Protein AF-A0A970CPU1-F1 (afdb_monomer_lite)

Sequence (56 aa):
KDPLLGDALELAKEHEKISTSFLQRKLHIGYPRAARLMEQLEEELGKVIDDGGAKA

pLDDT: mean 86.45, std 17.54, range [38.16, 98.25]

Foldseek 3Di:
DDPCLVVVLVVVVVDVDDDLVNCCVVVVHDSVVSVVSVVVNCVVVVVCVVPDDDDD

Structure (mmCIF, N/CA/C/O backbone):
data_AF-A0A970CPU1-F1
#
_entry.id   AF-A0A970CPU1-F1
#
loop_
_atom_site.group_PDB
_atom_site.id
_atom_site.type_symbol
_atom_site.label_atom_id
_atom_site.label_alt_id
_atom_site.label_comp_id
_atom_site.label_asym_id
_atom_site.label_entity_id
_atom_site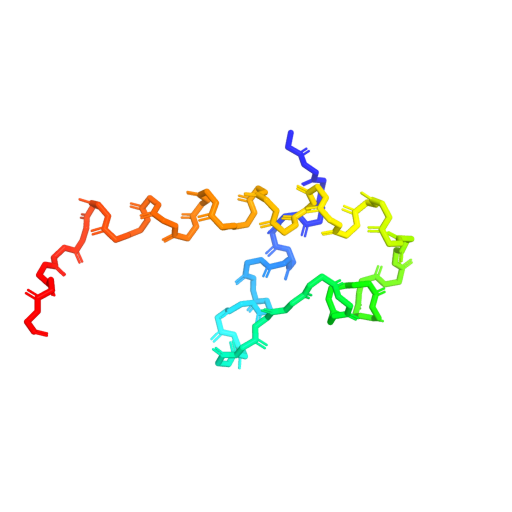.label_seq_id
_atom_site.pdbx_PDB_ins_code
_atom_site.Cartn_x
_atom_site.Cartn_y
_atom_site.Cartn_z
_atom_site.occupancy
_atom_site.B_iso_or_equiv
_atom_site.auth_seq_id
_atom_site.auth_comp_id
_atom_site.auth_asym_id
_atom_site.auth_atom_id
_atom_site.pdbx_PDB_model_num
ATOM 1 N N . LYS A 1 1 ? 2.757 8.516 -9.894 1.00 75.00 1 LYS A N 1
ATOM 2 C CA . LYS A 1 1 ? 1.850 7.735 -9.022 1.00 75.00 1 LYS A CA 1
ATOM 3 C C . LYS A 1 1 ? 2.048 6.262 -9.341 1.00 75.00 1 LYS A C 1
ATOM 5 O O . LYS A 1 1 ? 2.175 5.948 -10.520 1.00 75.00 1 LYS A O 1
ATOM 10 N N . ASP A 1 2 ? 2.200 5.404 -8.334 1.00 90.06 2 ASP A N 1
ATOM 11 C CA . ASP A 1 2 ? 2.325 3.955 -8.547 1.00 90.06 2 ASP A CA 1
ATOM 12 C C . ASP A 1 2 ? 1.004 3.404 -9.129 1.00 90.06 2 ASP A C 1
ATOM 14 O O . ASP A 1 2 ? -0.064 3.837 -8.690 1.00 90.06 2 ASP A O 1
ATOM 18 N N . PRO A 1 3 ? 1.033 2.493 -10.121 1.00 94.19 3 PRO A N 1
ATOM 19 C CA . PRO A 1 3 ? -0.186 1.949 -10.723 1.00 94.19 3 PRO A CA 1
ATOM 20 C C . PRO A 1 3 ? -1.065 1.161 -9.741 1.00 94.19 3 PRO A C 1
ATOM 22 O O . PRO A 1 3 ? -2.257 1.036 -9.988 1.00 94.19 3 PRO A O 1
ATOM 25 N N . LEU A 1 4 ? -0.512 0.668 -8.626 1.00 96.19 4 LEU A N 1
ATOM 26 C CA . LEU A 1 4 ? -1.258 -0.079 -7.605 1.00 96.19 4 LEU A CA 1
ATOM 27 C C . LEU A 1 4 ? -1.867 0.817 -6.517 1.00 96.19 4 LEU A C 1
ATOM 29 O O . LEU A 1 4 ? -2.392 0.315 -5.527 1.00 96.19 4 LEU A O 1
ATOM 33 N N . LEU A 1 5 ? -1.777 2.144 -6.655 1.00 95.25 5 LEU A N 1
ATOM 34 C CA . LEU A 1 5 ? -2.336 3.077 -5.674 1.00 95.25 5 LEU A CA 1
ATOM 35 C C . LEU A 1 5 ? -3.863 2.964 -5.572 1.00 95.25 5 LEU A C 1
ATOM 37 O O . LEU A 1 5 ? -4.401 3.095 -4.478 1.00 95.25 5 LEU A O 1
ATOM 41 N N . GLY A 1 6 ? -4.547 2.678 -6.686 1.00 95.06 6 GLY A N 1
ATOM 42 C CA . GLY A 1 6 ? -5.988 2.408 -6.691 1.00 95.06 6 GLY A CA 1
ATOM 43 C C . GLY A 1 6 ? -6.335 1.180 -5.851 1.00 95.06 6 GLY A C 1
ATOM 44 O O . GLY A 1 6 ? -7.092 1.291 -4.891 1.00 95.06 6 GLY A O 1
ATOM 45 N N . ASP A 1 7 ? -5.686 0.052 -6.138 1.00 96.00 7 ASP A N 1
ATOM 46 C CA . ASP A 1 7 ? -5.867 -1.198 -5.390 1.00 96.00 7 ASP A CA 1
ATOM 47 C C . ASP A 1 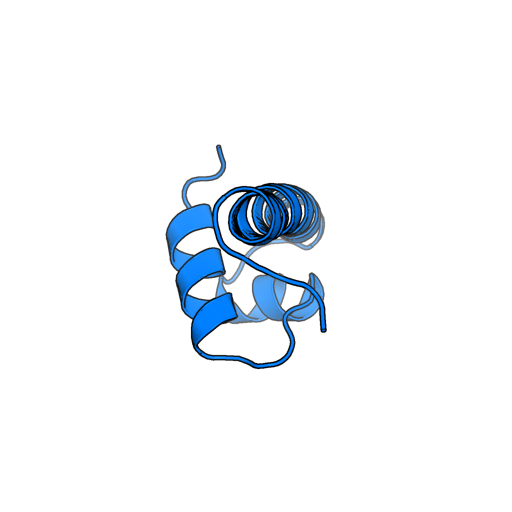7 ? -5.534 -1.017 -3.898 1.00 96.00 7 ASP A C 1
ATOM 49 O O . ASP A 1 7 ? -6.227 -1.525 -3.020 1.00 96.00 7 ASP A O 1
ATOM 53 N N . ALA A 1 8 ? -4.486 -0.250 -3.580 1.00 95.69 8 ALA A N 1
ATOM 54 C CA . ALA A 1 8 ? -4.111 0.053 -2.201 1.00 95.69 8 ALA A CA 1
ATOM 55 C C . ALA A 1 8 ? -5.170 0.902 -1.469 1.00 95.69 8 ALA A C 1
ATOM 57 O O . ALA A 1 8 ? -5.415 0.670 -0.285 1.00 95.69 8 ALA A O 1
ATOM 58 N N . LEU A 1 9 ? -5.815 1.850 -2.161 1.00 94.38 9 LEU A N 1
ATOM 59 C CA . LEU A 1 9 ? -6.926 2.647 -1.627 1.00 94.38 9 LEU A CA 1
ATOM 60 C C . LEU A 1 9 ? -8.177 1.801 -1.382 1.00 94.38 9 LEU A C 1
ATOM 62 O O . LEU A 1 9 ? -8.857 2.007 -0.381 1.00 94.38 9 LEU A O 1
ATOM 66 N N . GLU A 1 10 ? -8.488 0.853 -2.266 1.00 94.75 10 GLU A N 1
ATOM 67 C CA . GLU A 1 10 ? -9.594 -0.089 -2.059 1.00 94.75 10 GLU A CA 1
ATOM 68 C C . GLU A 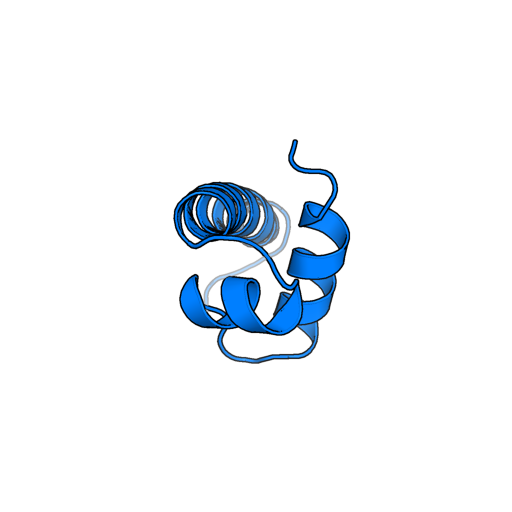1 10 ? -9.336 -0.971 -0.839 1.00 94.75 10 GLU A C 1
ATOM 70 O O . GLU A 1 10 ? -10.159 -1.018 0.076 1.00 94.75 10 GLU A O 1
ATOM 75 N N . LEU A 1 11 ? -8.138 -1.554 -0.745 1.00 94.88 11 LEU A N 1
ATOM 76 C CA . LEU A 1 11 ? -7.739 -2.331 0.424 1.00 94.88 11 LEU A CA 1
ATOM 77 C C . LEU A 1 11 ? -7.803 -1.499 1.719 1.00 94.88 11 LEU A C 1
ATOM 79 O O . LEU A 1 11 ? -8.166 -2.032 2.765 1.00 94.88 11 LEU A O 1
ATOM 83 N N . ALA A 1 12 ? -7.465 -0.206 1.677 1.00 92.19 12 ALA A N 1
ATOM 84 C CA . ALA A 1 12 ? -7.540 0.680 2.842 1.00 92.19 12 ALA A CA 1
ATOM 85 C C . ALA A 1 12 ? -8.981 0.980 3.282 1.00 92.19 12 ALA A C 1
ATOM 87 O O . ALA A 1 12 ? -9.217 1.247 4.456 1.00 92.19 12 ALA A O 1
ATOM 88 N N . LYS A 1 13 ? -9.948 0.935 2.358 1.00 91.38 13 LYS A N 1
ATOM 89 C CA . LYS A 1 13 ? -11.377 1.077 2.677 1.00 91.38 13 LYS A CA 1
ATOM 90 C C . LYS A 1 13 ? -11.958 -0.206 3.268 1.00 91.38 13 LYS A C 1
ATOM 92 O O . LYS A 1 13 ? -12.839 -0.140 4.118 1.00 91.38 13 LYS A O 1
ATOM 97 N N . GLU A 1 14 ? -11.481 -1.360 2.811 1.00 93.56 14 GLU A N 1
ATOM 98 C CA . GLU A 1 14 ? -11.948 -2.675 3.268 1.00 93.56 14 GLU A CA 1
ATOM 99 C C . GLU A 1 14 ? -11.346 -3.098 4.613 1.00 93.56 14 GLU A C 1
ATOM 101 O O . GLU A 1 14 ? -11.957 -3.862 5.364 1.00 93.56 14 GLU A O 1
ATOM 106 N N . HIS A 1 15 ? -10.141 -2.619 4.929 1.00 91.81 15 HIS A N 1
ATOM 107 C CA . HIS A 1 15 ? -9.399 -3.013 6.118 1.00 91.81 15 HIS A CA 1
ATOM 108 C C . HIS A 1 15 ? -9.172 -1.836 7.068 1.00 91.81 15 HIS A C 1
ATOM 110 O O . HIS A 1 15 ? -8.580 -0.832 6.697 1.00 91.81 15 HIS A O 1
ATOM 116 N N . GLU A 1 16 ? -9.524 -2.014 8.346 1.00 85.00 16 GLU A N 1
ATOM 117 C CA . GLU A 1 16 ? -9.327 -1.005 9.404 1.00 85.00 16 GLU A CA 1
ATOM 118 C C . GLU A 1 16 ? -7.853 -0.588 9.576 1.00 85.00 16 GLU A C 1
ATOM 120 O O . GLU A 1 16 ? -7.552 0.528 9.996 1.00 85.00 16 GLU A O 1
ATOM 125 N N . LYS A 1 17 ? -6.911 -1.492 9.270 1.00 86.31 17 LYS A N 1
ATOM 126 C CA . LYS A 1 17 ? -5.470 -1.243 9.381 1.00 86.31 17 LYS A CA 1
ATOM 127 C C . LYS A 1 17 ? -4.736 -1.755 8.156 1.00 86.31 17 LYS A C 1
ATOM 129 O O . LYS A 1 1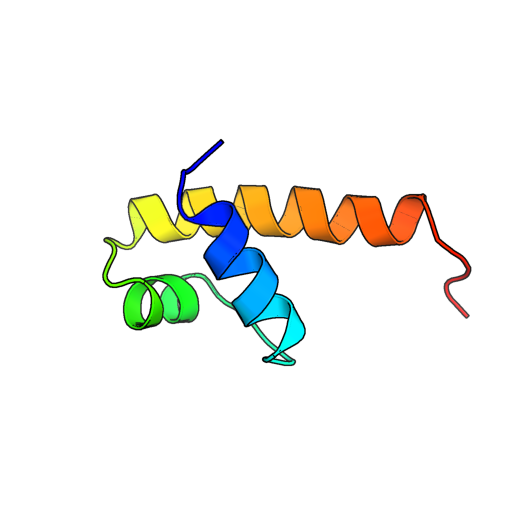7 ? -4.685 -2.961 7.907 1.00 86.31 17 LYS A O 1
ATOM 134 N N . ILE A 1 18 ? -4.073 -0.837 7.466 1.00 94.50 18 ILE A N 1
ATOM 135 C CA . ILE A 1 18 ? -3.096 -1.142 6.427 1.00 94.50 18 ILE A CA 1
ATOM 136 C C . ILE A 1 18 ? -1.682 -0.853 6.926 1.00 94.50 18 ILE A C 1
ATOM 138 O O . ILE A 1 18 ? -1.444 0.030 7.742 1.00 94.50 18 ILE A O 1
ATOM 142 N N . SER A 1 19 ? -0.733 -1.648 6.438 1.00 96.38 19 SER A N 1
ATOM 143 C CA . SER A 1 19 ? 0.697 -1.453 6.657 1.00 96.38 19 SER A CA 1
ATOM 144 C C . SER A 1 19 ? 1.486 -1.836 5.410 1.00 96.38 19 SER A C 1
ATOM 146 O O . SER A 1 19 ? 1.001 -2.550 4.528 1.00 96.38 19 SER A O 1
ATOM 148 N N . THR A 1 20 ? 2.753 -1.450 5.376 1.00 97.75 20 THR A N 1
ATOM 149 C CA . THR A 1 20 ? 3.688 -1.770 4.295 1.00 97.75 20 THR A CA 1
ATOM 150 C C . THR A 1 20 ? 3.772 -3.270 4.010 1.00 97.75 20 THR A C 1
ATOM 152 O O . THR A 1 20 ? 3.636 -3.707 2.868 1.00 97.75 20 THR A O 1
ATOM 155 N N . SER A 1 21 ? 3.914 -4.089 5.055 1.00 97.75 21 SER A N 1
ATOM 156 C CA . SER A 1 21 ? 3.968 -5.554 4.943 1.00 97.75 21 SER A CA 1
ATOM 157 C C . SER A 1 21 ? 2.623 -6.173 4.545 1.00 97.75 21 SER A C 1
ATOM 159 O O . SER A 1 21 ? 2.574 -7.288 4.018 1.00 97.75 21 SER A O 1
ATOM 161 N N . PHE A 1 22 ? 1.510 -5.484 4.808 1.00 97.56 22 PHE A N 1
ATOM 162 C CA . PHE A 1 22 ? 0.196 -5.892 4.321 1.00 97.56 22 PHE A CA 1
ATOM 163 C C . PHE A 1 22 ? 0.103 -5.693 2.803 1.00 97.56 22 PHE A C 1
ATOM 165 O O . PHE A 1 22 ? -0.169 -6.661 2.091 1.00 97.56 22 PHE A O 1
ATOM 172 N N . LEU A 1 23 ? 0.440 -4.495 2.310 1.00 97.44 23 LEU A N 1
ATOM 173 C CA . LEU A 1 23 ? 0.477 -4.183 0.876 1.00 97.44 23 LEU A CA 1
ATOM 174 C C . LEU A 1 23 ? 1.446 -5.100 0.125 1.00 97.44 23 LEU A C 1
ATOM 176 O O . LEU A 1 23 ? 1.105 -5.631 -0.928 1.00 97.44 23 LEU A O 1
ATOM 180 N N . GLN A 1 24 ? 2.618 -5.366 0.707 1.00 98.19 24 GLN A N 1
ATOM 181 C CA . GL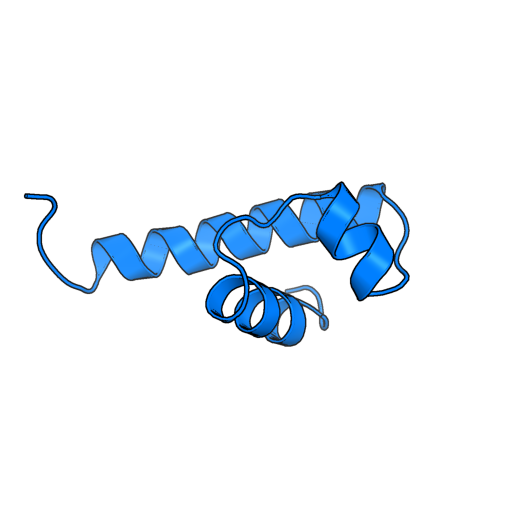N A 1 24 ? 3.604 -6.293 0.155 1.00 98.19 24 GLN A CA 1
ATOM 182 C C . GLN A 1 24 ? 2.993 -7.667 -0.161 1.00 98.19 24 GLN A C 1
ATOM 184 O O . GLN A 1 24 ? 3.174 -8.195 -1.257 1.00 98.19 24 GLN A O 1
ATOM 189 N N . ARG A 1 25 ? 2.258 -8.244 0.799 1.00 97.69 25 ARG A N 1
ATOM 190 C CA . ARG A 1 25 ? 1.668 -9.583 0.669 1.00 97.69 25 ARG A CA 1
ATOM 191 C C . ARG A 1 25 ? 0.435 -9.597 -0.224 1.00 97.69 25 ARG A C 1
ATOM 193 O O . ARG A 1 25 ? 0.266 -10.551 -0.971 1.00 97.69 25 ARG A O 1
ATOM 200 N N . LYS A 1 26 ? -0.421 -8.575 -0.135 1.00 96.94 26 LYS A N 1
ATOM 201 C CA . LYS A 1 26 ? -1.677 -8.511 -0.895 1.00 96.94 26 LYS A CA 1
ATOM 202 C C . LYS A 1 26 ? -1.475 -8.171 -2.364 1.00 96.94 26 LYS A C 1
ATOM 204 O O . LYS A 1 26 ? -2.168 -8.728 -3.201 1.00 96.94 26 LYS A O 1
ATOM 209 N N . LEU A 1 27 ? -0.509 -7.311 -2.665 1.00 96.75 27 LEU A N 1
ATOM 210 C CA . LEU A 1 27 ? -0.232 -6.854 -4.026 1.00 96.75 27 LEU A CA 1
ATOM 211 C C . LEU A 1 27 ? 0.945 -7.593 -4.678 1.00 96.75 27 LEU A C 1
ATOM 213 O O . LEU A 1 27 ? 1.323 -7.277 -5.802 1.00 96.75 27 LEU A O 1
ATOM 217 N N . HIS A 1 28 ? 1.539 -8.565 -3.976 1.00 97.62 28 HIS A N 1
ATOM 218 C CA . HIS A 1 28 ? 2.665 -9.373 -4.457 1.00 97.62 28 HIS A CA 1
ATOM 219 C C . HIS A 1 28 ? 3.857 -8.536 -4.962 1.00 97.62 28 HIS A C 1
ATOM 221 O O . HIS A 1 28 ? 4.471 -8.833 -5.986 1.00 97.62 28 HIS A O 1
ATOM 227 N N . ILE A 1 29 ? 4.204 -7.480 -4.223 1.00 97.62 29 ILE A N 1
ATOM 228 C CA . ILE A 1 29 ? 5.308 -6.564 -4.545 1.00 97.62 29 ILE A CA 1
ATOM 229 C C . ILE A 1 29 ? 6.451 -6.679 -3.536 1.00 97.62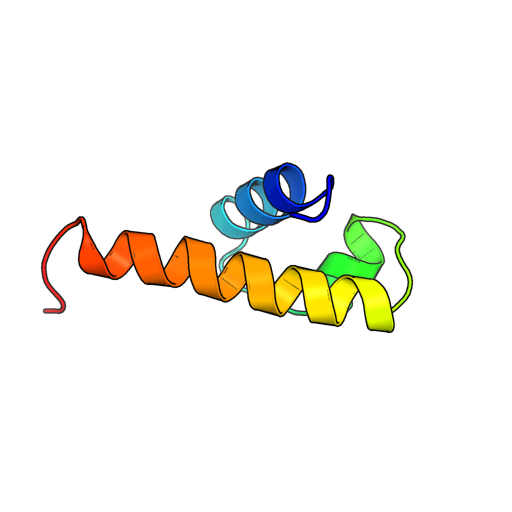 29 ILE A C 1
ATOM 231 O O . ILE A 1 29 ? 6.277 -7.175 -2.429 1.00 97.62 29 ILE A O 1
ATOM 235 N N . GLY A 1 30 ? 7.642 -6.199 -3.899 1.00 98.25 30 GLY A N 1
ATOM 236 C CA . GLY A 1 30 ? 8.768 -6.106 -2.967 1.00 98.25 30 GLY A CA 1
ATOM 237 C C . GLY A 1 30 ? 8.574 -5.006 -1.916 1.00 98.25 30 GLY A C 1
ATOM 238 O O . GLY A 1 30 ? 7.953 -3.977 -2.194 1.00 98.25 30 GLY A O 1
ATOM 239 N N . TYR A 1 31 ? 9.174 -5.187 -0.734 1.00 98.12 31 TYR A N 1
ATOM 240 C CA . TYR A 1 31 ? 9.081 -4.236 0.383 1.00 98.12 31 TYR A CA 1
ATOM 241 C C . TYR A 1 31 ? 9.411 -2.779 -0.003 1.00 98.12 31 TYR A C 1
ATOM 243 O O . TYR A 1 31 ? 8.614 -1.901 0.321 1.00 98.12 31 TYR A O 1
ATOM 251 N N . PRO A 1 32 ? 10.487 -2.475 -0.766 1.00 98.06 32 PRO A N 1
ATOM 252 C CA . PRO A 1 32 ? 10.796 -1.088 -1.127 1.00 98.06 32 PRO A CA 1
ATOM 253 C C . PRO A 1 32 ? 9.700 -0.413 -1.958 1.00 98.06 32 PRO A C 1
ATOM 255 O O . PRO A 1 32 ? 9.510 0.797 -1.869 1.00 98.06 32 PRO A O 1
ATOM 258 N N . ARG A 1 33 ? 8.979 -1.182 -2.784 1.00 97.69 33 ARG A N 1
ATOM 259 C CA . ARG A 1 33 ? 7.847 -0.662 -3.555 1.00 97.69 33 ARG A CA 1
ATOM 260 C C . ARG A 1 33 ? 6.631 -0.462 -2.657 1.00 97.69 33 ARG A C 1
ATOM 262 O O . ARG A 1 33 ? 6.004 0.583 -2.745 1.00 97.69 33 ARG A O 1
ATOM 269 N N . ALA A 1 34 ? 6.348 -1.418 -1.772 1.00 98.06 34 ALA A N 1
ATOM 270 C CA . ALA A 1 34 ? 5.266 -1.296 -0.801 1.00 98.06 34 ALA A CA 1
ATOM 271 C C . ALA A 1 34 ? 5.448 -0.085 0.132 1.00 98.06 34 ALA A C 1
ATOM 273 O O . ALA A 1 34 ? 4.467 0.574 0.444 1.00 98.06 34 ALA A O 1
ATOM 274 N N . ALA A 1 35 ? 6.686 0.241 0.524 1.00 97.75 35 ALA A N 1
ATOM 275 C CA . ALA A 1 35 ? 7.007 1.425 1.330 1.00 97.75 35 ALA A CA 1
ATOM 276 C C . ALA A 1 35 ? 6.617 2.725 0.625 1.00 97.75 35 ALA A C 1
ATOM 278 O O . ALA A 1 35 ? 5.812 3.487 1.148 1.00 97.75 35 ALA A O 1
ATOM 279 N N . ARG A 1 36 ? 7.085 2.915 -0.613 1.00 97.56 36 ARG A N 1
ATOM 280 C CA . ARG A 1 36 ? 6.713 4.087 -1.422 1.00 97.56 36 ARG A CA 1
ATOM 281 C C . ARG A 1 36 ? 5.214 4.152 -1.716 1.00 97.56 36 ARG A C 1
ATOM 283 O O . ARG A 1 36 ? 4.655 5.235 -1.835 1.00 97.56 36 ARG A O 1
ATOM 290 N N . LEU A 1 37 ? 4.572 2.994 -1.874 1.00 96.88 37 LEU A N 1
ATOM 291 C CA . LEU A 1 37 ? 3.131 2.910 -2.092 1.00 96.88 37 LEU A CA 1
ATOM 292 C C . LEU A 1 37 ? 2.351 3.323 -0.838 1.00 96.88 37 LEU A C 1
ATOM 294 O O . LEU A 1 37 ? 1.360 4.030 -0.962 1.00 96.88 37 LEU A O 1
ATOM 298 N N . MET A 1 38 ? 2.820 2.922 0.348 1.00 95.81 38 MET A N 1
ATOM 299 C CA . MET A 1 38 ? 2.242 3.321 1.632 1.00 95.81 38 MET A CA 1
ATOM 300 C C . MET A 1 38 ? 2.338 4.836 1.843 1.00 95.81 38 MET A C 1
ATOM 302 O O . MET A 1 38 ? 1.341 5.446 2.196 1.00 95.81 38 MET A O 1
ATOM 306 N N . GLU A 1 39 ? 3.488 5.451 1.546 1.00 95.25 39 GLU A N 1
ATOM 307 C CA . GLU A 1 39 ? 3.659 6.913 1.624 1.00 95.25 39 GLU A CA 1
ATOM 308 C C . GLU A 1 39 ? 2.651 7.653 0.724 1.00 95.25 39 GLU A C 1
ATOM 310 O O . GLU A 1 39 ? 1.999 8.600 1.157 1.00 95.25 39 GLU A O 1
ATOM 315 N N . GLN A 1 40 ? 2.466 7.187 -0.519 1.00 95.31 40 GLN A N 1
ATOM 316 C CA . GLN A 1 40 ? 1.472 7.759 -1.441 1.00 95.31 40 GLN A CA 1
ATOM 317 C C . GLN A 1 40 ? 0.035 7.532 -0.961 1.00 95.31 40 GLN A C 1
ATOM 319 O O . GLN A 1 40 ? -0.814 8.403 -1.126 1.00 95.31 40 GLN A O 1
ATOM 324 N N . LEU A 1 41 ? -0.245 6.365 -0.381 1.00 93.88 41 LEU A N 1
ATOM 325 C CA . LEU A 1 41 ? -1.553 6.035 0.171 1.00 93.88 41 LEU A CA 1
ATOM 326 C C . LEU A 1 41 ? -1.896 6.929 1.370 1.00 93.88 41 LEU A C 1
ATOM 328 O O . LEU A 1 41 ? -3.009 7.438 1.436 1.00 93.88 41 LEU A O 1
ATOM 332 N N . GLU A 1 42 ? -0.954 7.148 2.289 1.00 92.19 42 GLU A N 1
ATOM 333 C CA . GLU A 1 42 ? -1.121 8.042 3.441 1.00 92.19 42 GLU A CA 1
ATOM 334 C C . GLU A 1 42 ? -1.361 9.489 3.008 1.00 92.19 42 GLU A C 1
ATOM 336 O O . GLU A 1 42 ? -2.220 10.155 3.581 1.00 92.19 42 GLU A O 1
ATOM 341 N N . GLU A 1 43 ? -0.666 9.966 1.971 1.00 92.31 43 GLU A N 1
ATOM 342 C CA . GLU A 1 43 ? -0.890 11.305 1.420 1.00 92.31 43 GLU A CA 1
ATOM 343 C C . GLU A 1 43 ? -2.311 11.456 0.847 1.00 92.31 43 GLU A C 1
ATOM 345 O O . GLU A 1 43 ? -2.978 12.461 1.088 1.00 92.31 43 GLU A O 1
ATOM 350 N N . GLU A 1 44 ? -2.799 10.459 0.102 1.00 90.00 44 GLU A N 1
ATOM 351 C CA . GLU A 1 44 ? -4.158 10.472 -0.453 1.00 90.00 44 GLU A CA 1
ATOM 352 C C . GLU A 1 44 ? -5.224 10.331 0.645 1.00 90.00 44 GLU A C 1
ATOM 354 O O . GLU A 1 44 ? -6.214 11.051 0.608 1.00 90.00 44 GLU A O 1
ATOM 359 N N . LEU A 1 45 ? -5.020 9.466 1.647 1.00 86.62 45 LEU A N 1
ATOM 360 C CA . LEU A 1 45 ? -5.933 9.317 2.791 1.00 86.62 45 LEU A CA 1
ATOM 361 C C . LEU A 1 45 ? -5.954 10.563 3.686 1.00 86.62 45 LEU A C 1
ATOM 363 O O . LEU A 1 45 ? -7.014 10.936 4.183 1.00 86.62 45 LEU A O 1
ATOM 367 N N . GLY A 1 46 ? -4.804 11.216 3.870 1.00 80.38 46 GLY A N 1
ATOM 368 C CA . GLY A 1 46 ? -4.680 12.472 4.607 1.00 80.38 46 GLY A CA 1
ATOM 369 C C . GLY A 1 46 ? -5.490 13.595 3.965 1.00 80.38 46 GLY A C 1
ATOM 370 O O . GLY A 1 46 ? -6.262 14.245 4.661 1.00 80.38 46 GLY A O 1
ATOM 371 N N . LYS A 1 47 ? -5.430 13.727 2.632 1.00 68.00 47 LYS A N 1
ATOM 372 C CA . LYS A 1 47 ? -6.235 14.708 1.877 1.00 68.00 47 LYS A CA 1
ATOM 373 C C . LYS A 1 47 ? -7.742 14.543 2.092 1.00 68.00 47 LYS A C 1
ATOM 375 O O . LYS A 1 47 ? -8.467 15.531 2.112 1.00 68.00 47 LYS A O 1
ATOM 380 N N . VAL A 1 48 ? -8.229 13.316 2.312 1.00 59.78 48 VAL A N 1
ATOM 381 C CA . VAL A 1 48 ? -9.657 13.077 2.607 1.00 59.78 48 VAL A CA 1
ATOM 382 C C . VAL A 1 48 ? -10.080 13.717 3.938 1.00 59.78 48 VAL A C 1
ATOM 384 O O . VAL A 1 48 ? -11.229 14.129 4.075 1.00 59.78 48 VAL A O 1
ATOM 387 N N . ILE A 1 49 ? -9.167 13.833 4.909 1.00 56.69 49 ILE A N 1
ATOM 388 C CA . ILE A 1 49 ? -9.442 14.466 6.210 1.00 56.69 49 ILE A CA 1
ATOM 389 C C . ILE A 1 49 ? -9.546 15.992 6.060 1.00 56.69 49 ILE A C 1
ATOM 391 O O . ILE A 1 49 ? -10.320 16.627 6.777 1.00 56.69 49 ILE A O 1
ATOM 395 N N . ASP A 1 50 ? -8.810 16.574 5.114 1.00 55.41 50 ASP A N 1
ATOM 396 C CA . ASP A 1 50 ? -8.759 18.023 4.909 1.00 55.41 50 ASP A CA 1
ATOM 397 C C . ASP A 1 50 ? -9.986 18.555 4.137 1.00 55.41 50 ASP A C 1
ATOM 399 O O . ASP A 1 50 ? -10.459 19.658 4.414 1.00 55.41 50 ASP A O 1
ATOM 403 N N . ASP A 1 51 ? -10.559 17.753 3.230 1.00 54.41 51 ASP A N 1
ATOM 404 C CA . ASP A 1 51 ? -11.683 18.156 2.367 1.00 54.41 51 ASP A CA 1
ATOM 405 C C . ASP A 1 51 ? -13.083 17.835 2.940 1.00 54.41 51 ASP A C 1
ATOM 407 O O . ASP A 1 51 ? -14.101 18.229 2.363 1.00 54.41 51 ASP A O 1
ATOM 411 N N . GLY A 1 52 ? -13.178 17.137 4.079 1.00 47.34 52 GLY A N 1
ATOM 412 C CA . GLY A 1 52 ? -14.437 16.533 4.524 1.00 47.34 52 GLY A CA 1
ATOM 413 C C . GLY A 1 52 ? -14.617 16.374 6.031 1.00 47.34 52 GLY A C 1
ATOM 414 O O . GLY A 1 52 ? -14.854 15.269 6.494 1.00 47.34 52 GLY A O 1
ATOM 415 N N . GLY A 1 53 ? -14.620 17.480 6.778 1.00 40.06 53 GLY A N 1
ATOM 416 C CA . GLY A 1 53 ? -15.396 17.585 8.021 1.00 40.06 53 GLY A CA 1
ATOM 417 C C . GLY A 1 53 ? -14.797 16.973 9.298 1.00 40.06 53 GLY A C 1
ATOM 418 O O . GLY A 1 53 ? -14.686 15.767 9.459 1.00 40.06 53 GLY A O 1
ATOM 419 N N . ALA A 1 54 ? -14.561 17.867 10.263 1.00 46.00 54 ALA A N 1
ATOM 420 C CA . ALA A 1 54 ? -14.667 17.663 11.710 1.00 46.00 54 ALA A CA 1
ATOM 421 C C . ALA A 1 54 ? -13.981 16.420 12.321 1.00 46.00 54 ALA A C 1
ATOM 423 O O . ALA A 1 54 ? -14.582 15.362 12.489 1.00 46.00 54 ALA A O 1
ATOM 424 N N . LYS A 1 55 ? -12.774 16.630 12.863 1.00 43.53 55 LYS A N 1
ATOM 425 C CA . LYS A 1 55 ? -12.387 15.953 14.109 1.00 43.53 55 LYS A CA 1
ATOM 426 C C . LYS A 1 55 ? -13.302 16.459 15.232 1.00 43.53 55 LYS A C 1
ATOM 428 O O . LYS A 1 55 ? -13.210 17.633 15.593 1.00 43.53 55 LYS A O 1
ATOM 433 N N . ALA A 1 56 ? -14.166 15.588 15.745 1.00 38.16 56 ALA A N 1
ATOM 434 C CA . ALA A 1 56 ? -14.754 15.686 17.080 1.00 38.16 56 ALA A CA 1
ATOM 435 C C . ALA A 1 56 ? -14.055 14.676 17.996 1.00 38.16 56 ALA A C 1
ATOM 437 O O . ALA A 1 56 ? -13.734 13.572 17.496 1.00 38.16 56 ALA A O 1
#

Radius of gyration: 11.75 Å; chains: 1; bounding box: 26×28×28 Å

Secondary structure (DSSP, 8-state):
--TTHHHHHHHHHH-S---HHHHHHHTT--HHHHHHHHHHHHHHHHHHHHHS----